Protein AF-A0A1F2T8G1-F1 (afdb_monomer)

Radius of gyration: 22.56 Å; Cα contacts (8 Å, |Δi|>4): 15; chains: 1; bounding box: 48×30×48 Å

Secondary structure (DSSP, 8-state):
----------HHHHHHHHHHHHHHT--HHHHHHHHHHHHHHHHHHHHHHHHHHHHHHHH---GGGHHHHHHHHHHHGGG-

Sequence (80 aa):
MGTDKNVQLADDVLALLKQRAAAEGMSIDEAATE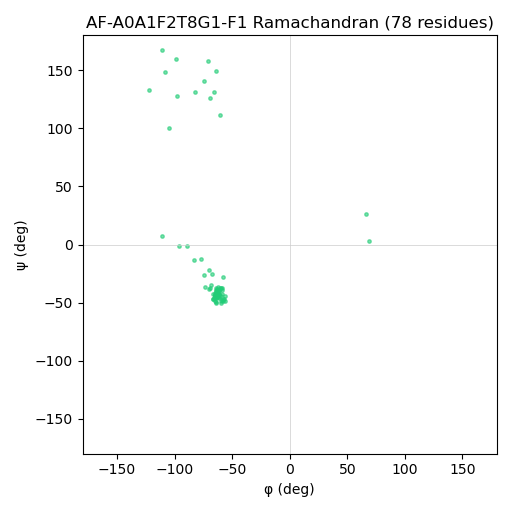AVRIGLEERRWRQLLSAGSKYGRESGYTDADVESLIQSFRIENRGR

pLDDT: mean 87.68, std 10.99, range [36.53, 97.94]

Solvent-accessible surface area (backbone atoms only — not comparable to full-atom values): 4835 Å² total; per-residue (Å²): 133,84,77,89,82,86,77,91,69,58,71,69,58,50,51,52,44,48,51,49,9,64,76,71,74,45,52,59,67,56,44,48,54,51,53,52,51,51,57,62,47,46,56,54,51,53,49,50,51,52,50,51,55,49,49,49,65,72,66,70,68,53,84,84,46,49,65,58,51,54,51,52,52,53,60,65,59,71,80,112

Mean predicted aligned error: 10.24 Å

Structure (mmCIF, N/CA/C/O backbone):
data_AF-A0A1F2T8G1-F1
#
_entry.id   AF-A0A1F2T8G1-F1
#
loop_
_atom_site.group_PDB
_atom_site.id
_atom_site.type_symbol
_atom_site.label_atom_id
_atom_site.label_alt_id
_atom_site.label_comp_id
_atom_site.label_asym_id
_atom_site.label_entity_id
_atom_site.label_seq_id
_atom_site.pdbx_PDB_ins_code
_atom_site.Cartn_x
_atom_site.Cartn_y
_atom_site.Cartn_z
_atom_site.occupancy
_atom_site.B_iso_or_equiv
_atom_site.auth_seq_id
_atom_site.auth_comp_id
_atom_site.auth_asym_id
_atom_site.auth_atom_id
_atom_site.pdbx_PDB_model_num
ATOM 1 N N . MET A 1 1 ? -7.655 23.667 16.709 1.00 36.53 1 MET A N 1
ATOM 2 C CA . MET A 1 1 ? -8.710 22.640 16.820 1.00 36.53 1 MET A CA 1
ATOM 3 C C . MET A 1 1 ? -8.586 21.749 15.602 1.00 36.53 1 MET A C 1
ATOM 5 O O . MET A 1 1 ? -8.776 22.242 14.496 1.00 36.53 1 MET A O 1
ATOM 9 N N . GLY A 1 2 ? -8.115 20.514 15.782 1.00 47.84 2 GLY A N 1
ATOM 10 C CA . GLY A 1 2 ? -8.088 19.540 14.691 1.00 47.84 2 GLY A CA 1
ATOM 11 C C . GLY A 1 2 ? -9.525 19.210 14.314 1.00 47.84 2 GLY A C 1
ATOM 12 O O . GLY A 1 2 ? -10.353 19.024 15.197 1.00 47.84 2 GLY A O 1
ATOM 13 N N . THR A 1 3 ? -9.847 19.244 13.029 1.00 58.38 3 THR A N 1
ATOM 14 C CA . THR A 1 3 ? -11.155 18.809 12.551 1.00 58.38 3 THR A CA 1
ATOM 15 C C . THR A 1 3 ? -11.256 17.298 12.721 1.00 58.38 3 THR A C 1
ATOM 17 O O . THR A 1 3 ? -10.378 16.581 12.240 1.00 58.38 3 THR A O 1
ATOM 20 N N . ASP A 1 4 ? -12.301 16.819 13.395 1.00 66.94 4 ASP A N 1
ATOM 21 C CA . ASP A 1 4 ? -12.607 15.390 13.461 1.00 66.94 4 ASP A CA 1
ATOM 22 C C . ASP A 1 4 ? -12.855 14.884 12.035 1.00 66.94 4 ASP A C 1
ATOM 24 O O . ASP A 1 4 ? -13.806 15.288 11.360 1.00 66.94 4 ASP A O 1
ATOM 28 N N . LYS A 1 5 ? -11.944 14.048 11.536 1.00 76.00 5 LYS A N 1
ATOM 29 C CA . LYS A 1 5 ? -12.018 13.451 10.201 1.00 76.00 5 LYS A CA 1
ATOM 30 C C . LYS A 1 5 ? -12.428 11.996 10.357 1.00 76.00 5 LYS A C 1
ATOM 32 O O . LYS A 1 5 ? -11.588 11.151 10.639 1.00 76.00 5 LYS A O 1
ATOM 37 N N . ASN A 1 6 ? -13.707 11.714 10.137 1.00 84.31 6 ASN A N 1
ATOM 38 C CA . ASN A 1 6 ? -14.239 10.357 10.198 1.00 84.31 6 ASN A CA 1
ATOM 39 C C . ASN A 1 6 ? -14.346 9.760 8.791 1.00 84.31 6 ASN A C 1
ATOM 41 O O . ASN A 1 6 ? -14.946 10.359 7.898 1.00 84.31 6 ASN A O 1
ATOM 45 N N . VAL A 1 7 ? -13.782 8.567 8.607 1.00 85.81 7 VAL A N 1
ATOM 46 C CA . VAL A 1 7 ? -13.916 7.753 7.391 1.00 85.81 7 VAL A CA 1
ATOM 47 C C . VAL A 1 7 ? -14.498 6.408 7.796 1.00 85.81 7 VAL A C 1
ATOM 49 O O . VAL A 1 7 ? -14.050 5.807 8.770 1.00 85.81 7 VAL A O 1
ATOM 52 N N . GLN A 1 8 ? -15.504 5.936 7.064 1.00 92.00 8 GLN A N 1
ATOM 53 C CA . GLN A 1 8 ? -16.050 4.602 7.289 1.00 92.00 8 GLN A CA 1
ATOM 54 C C . GLN A 1 8 ? -15.196 3.559 6.572 1.00 92.00 8 GLN A C 1
ATOM 56 O O . GLN A 1 8 ? -14.873 3.709 5.393 1.00 92.00 8 GLN A O 1
ATOM 61 N N . LEU A 1 9 ? -14.836 2.508 7.304 1.00 92.38 9 LEU A N 1
ATOM 62 C CA . LEU A 1 9 ? -14.130 1.342 6.790 1.00 92.38 9 LEU A CA 1
ATOM 63 C C . LEU A 1 9 ? -15.095 0.161 6.748 1.00 92.38 9 LEU A C 1
ATOM 65 O O . LEU A 1 9 ? -15.987 0.063 7.589 1.00 92.38 9 LEU A O 1
ATOM 69 N N . ALA A 1 10 ? -14.895 -0.735 5.786 1.00 97.00 10 ALA A N 1
ATOM 70 C CA . ALA A 1 10 ? -15.557 -2.030 5.810 1.00 97.00 10 ALA A CA 1
ATOM 71 C C . ALA A 1 10 ? -15.094 -2.839 7.038 1.00 97.00 10 ALA A C 1
ATOM 73 O O . ALA A 1 10 ? -13.964 -2.671 7.512 1.00 97.00 10 ALA A O 1
ATOM 74 N N . ASP A 1 11 ? -15.971 -3.692 7.569 1.00 96.50 11 ASP A N 1
ATOM 75 C CA . ASP A 1 11 ? -15.732 -4.410 8.829 1.00 96.50 11 ASP A CA 1
ATOM 76 C C . ASP A 1 11 ? -14.490 -5.309 8.773 1.00 96.50 11 ASP A C 1
ATOM 78 O O . ASP A 1 11 ? -13.729 -5.399 9.739 1.00 96.50 11 ASP A O 1
ATOM 82 N N . ASP A 1 12 ? -14.253 -5.939 7.623 1.00 97.38 12 ASP A N 1
ATOM 83 C CA . ASP A 1 12 ? -13.080 -6.767 7.350 1.00 97.38 12 ASP A CA 1
ATOM 84 C C . ASP A 1 12 ? -11.783 -5.944 7.371 1.00 97.38 12 ASP A C 1
ATOM 86 O O . ASP A 1 12 ? -10.803 -6.333 8.012 1.00 97.38 12 ASP A O 1
ATOM 90 N N . VAL A 1 13 ? -11.792 -4.760 6.755 1.00 96.31 13 VAL A N 1
ATOM 91 C CA . VAL A 1 13 ? -10.656 -3.828 6.762 1.00 96.31 13 VAL A CA 1
ATOM 92 C C . VAL A 1 13 ? -10.376 -3.324 8.176 1.00 96.31 13 VAL A C 1
ATOM 94 O O . VAL A 1 13 ? -9.221 -3.289 8.602 1.00 96.31 13 VAL A O 1
ATOM 97 N N . LEU A 1 14 ? -11.417 -2.977 8.937 1.00 96.62 14 LEU A N 1
ATOM 98 C CA . LEU A 1 14 ? -11.269 -2.553 10.329 1.00 96.62 14 LEU A CA 1
ATOM 99 C C . LEU A 1 14 ? -10.707 -3.679 11.212 1.00 96.62 14 LEU A C 1
ATOM 101 O O . LEU A 1 14 ? -9.895 -3.415 12.101 1.00 96.62 14 LEU A O 1
ATOM 105 N N . ALA A 1 15 ? -11.113 -4.930 10.980 1.00 97.31 15 ALA A N 1
ATOM 106 C CA . ALA A 1 15 ? -10.590 -6.084 11.706 1.00 97.31 15 ALA A CA 1
ATOM 107 C C . ALA A 1 15 ? -9.092 -6.297 11.438 1.00 97.31 15 ALA A C 1
ATOM 109 O O . ALA A 1 15 ? -8.319 -6.459 12.386 1.00 97.31 15 ALA A O 1
ATOM 110 N N . LEU A 1 16 ? -8.669 -6.227 10.171 1.00 96.94 16 LEU A N 1
ATOM 111 C CA . LEU A 1 16 ? -7.255 -6.309 9.788 1.00 96.94 16 LEU A CA 1
ATOM 112 C C . LEU A 1 16 ? -6.437 -5.166 10.394 1.00 96.94 16 LEU A C 1
ATOM 114 O O . LEU A 1 16 ? -5.348 -5.386 10.924 1.00 96.94 16 LEU A O 1
ATOM 118 N N . LEU A 1 17 ? -6.986 -3.951 10.376 1.00 96.81 17 LEU A N 1
ATOM 119 C CA . LEU A 1 17 ? -6.338 -2.782 10.955 1.00 96.81 17 LEU A CA 1
ATOM 120 C C . LEU A 1 17 ? -6.109 -2.941 12.465 1.00 96.81 17 LEU A C 1
ATOM 122 O O . LEU A 1 17 ? -5.020 -2.652 12.958 1.00 96.81 17 LEU A O 1
ATOM 126 N N . LYS A 1 18 ? -7.109 -3.450 13.195 1.00 97.38 18 LYS A N 1
ATOM 127 C CA . LYS A 1 18 ? -7.000 -3.743 14.633 1.00 97.38 18 LYS A CA 1
ATOM 128 C C . LYS A 1 18 ? -5.949 -4.810 14.928 1.00 97.38 18 LYS A C 1
ATOM 130 O O . LYS A 1 18 ? -5.193 -4.656 15.883 1.00 97.38 18 LYS A O 1
ATOM 135 N N . GLN A 1 19 ? -5.888 -5.872 14.120 1.00 97.75 19 GLN A N 1
ATOM 136 C CA . GLN A 1 19 ? -4.858 -6.906 14.264 1.00 97.75 19 GLN A CA 1
ATOM 137 C C . GLN A 1 19 ? -3.456 -6.333 14.063 1.00 97.75 19 GLN A C 1
ATOM 139 O O . GLN A 1 19 ? -2.574 -6.592 14.879 1.00 97.75 19 GLN A O 1
ATOM 144 N N . ARG A 1 20 ? -3.267 -5.518 13.019 1.00 97.06 20 ARG A N 1
ATOM 145 C CA . ARG A 1 20 ? -1.992 -4.849 12.746 1.00 97.06 20 ARG A CA 1
ATOM 146 C C . ARG A 1 20 ? -1.574 -3.944 13.904 1.00 97.06 20 ARG A C 1
ATOM 148 O O . ARG A 1 20 ? -0.463 -4.074 14.403 1.00 97.06 20 ARG A O 1
ATOM 155 N N . ALA A 1 21 ? -2.482 -3.082 14.363 1.00 97.69 21 ALA A N 1
ATOM 156 C CA . ALA A 1 21 ? -2.227 -2.174 15.477 1.00 97.69 21 ALA A CA 1
ATOM 157 C C . ALA A 1 21 ? -1.792 -2.935 16.742 1.00 97.69 21 ALA A C 1
ATOM 159 O O . ALA A 1 21 ? -0.797 -2.581 17.368 1.00 97.69 21 ALA A O 1
ATOM 160 N N . ALA A 1 22 ? -2.476 -4.037 17.067 1.00 97.94 22 ALA A N 1
ATOM 161 C CA . ALA A 1 22 ? -2.116 -4.887 18.198 1.00 97.94 22 ALA A CA 1
ATOM 162 C C . ALA A 1 22 ? -0.743 -5.563 18.030 1.00 97.94 22 ALA A C 1
ATOM 164 O O . ALA A 1 22 ? 0.021 -5.629 18.990 1.00 97.94 22 ALA A O 1
ATOM 165 N N . ALA A 1 23 ? -0.422 -6.052 16.829 1.00 97.81 23 ALA A N 1
ATOM 166 C CA . ALA A 1 23 ? 0.852 -6.712 16.544 1.00 97.81 23 ALA A CA 1
ATOM 167 C C . ALA A 1 23 ? 2.048 -5.744 16.588 1.00 97.81 23 ALA A C 1
ATOM 169 O O . ALA A 1 23 ? 3.134 -6.129 17.017 1.00 97.81 23 ALA A O 1
ATOM 170 N N . GLU A 1 24 ? 1.844 -4.497 16.163 1.00 96.25 24 GLU A N 1
ATOM 171 C CA . GLU A 1 24 ? 2.888 -3.469 16.071 1.00 96.25 24 GLU A CA 1
ATOM 172 C C . GLU A 1 24 ? 2.939 -2.549 17.306 1.00 96.25 24 GLU A C 1
ATOM 174 O O . GLU A 1 24 ? 3.789 -1.665 17.382 1.00 96.25 24 GLU A O 1
ATOM 179 N N . GLY A 1 25 ? 2.056 -2.752 18.292 1.00 97.31 25 GLY A N 1
ATOM 180 C CA . GLY A 1 25 ? 1.982 -1.911 19.493 1.00 97.31 25 GLY A CA 1
ATOM 181 C C . GLY A 1 25 ? 1.545 -0.470 19.208 1.00 97.31 25 GLY A C 1
ATOM 182 O O . GLY A 1 25 ? 1.900 0.437 19.958 1.00 97.31 25 GLY A O 1
ATOM 183 N N . MET A 1 26 ? 0.797 -0.260 18.124 1.00 96.00 26 MET A N 1
ATOM 184 C CA . MET A 1 26 ? 0.308 1.043 17.672 1.00 96.00 26 MET A CA 1
ATOM 185 C C . MET A 1 26 ? -1.140 1.279 18.107 1.00 96.00 26 MET A C 1
ATOM 187 O O . MET A 1 26 ? -1.907 0.342 18.349 1.00 96.00 26 MET A O 1
ATOM 191 N N . SER A 1 27 ? -1.561 2.543 18.130 1.00 96.69 27 SER A 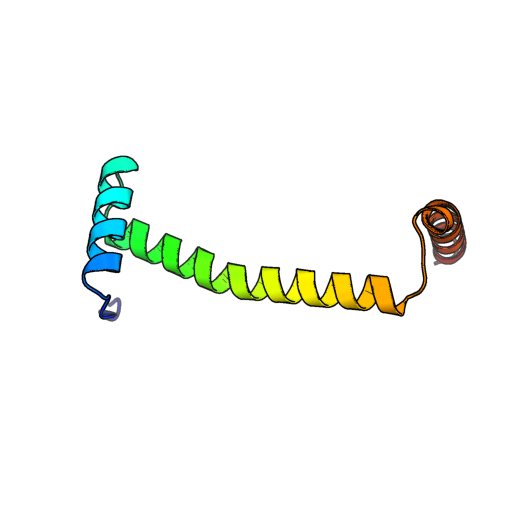N 1
ATOM 192 C CA . SER A 1 27 ? -2.989 2.864 18.143 1.00 96.69 27 SER A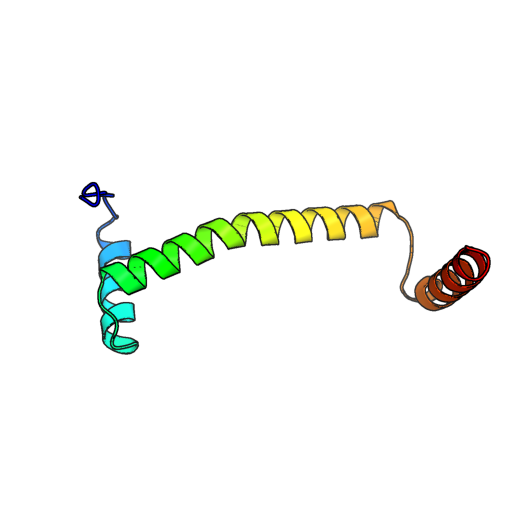 CA 1
ATOM 193 C C . SER A 1 27 ? -3.644 2.554 16.789 1.00 96.69 27 SER A C 1
ATOM 195 O O . SER A 1 27 ? -2.992 2.508 15.743 1.00 96.69 27 SER A O 1
ATOM 197 N N . ILE A 1 28 ? -4.967 2.365 16.795 1.00 94.69 28 ILE A N 1
ATOM 198 C CA . ILE A 1 28 ? -5.739 2.138 15.562 1.00 94.69 28 ILE A CA 1
ATOM 199 C C . ILE A 1 28 ? -5.596 3.335 14.606 1.00 94.69 28 ILE A C 1
ATOM 201 O O . ILE A 1 28 ? -5.474 3.133 13.399 1.00 94.69 28 ILE A O 1
ATOM 205 N N . ASP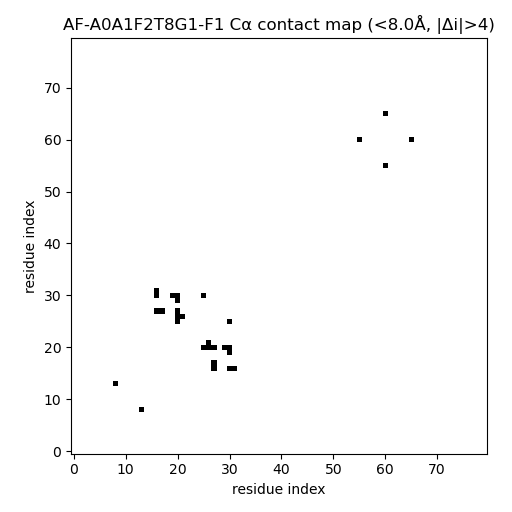 A 1 29 ? -5.557 4.561 15.132 1.00 93.25 29 ASP A N 1
ATOM 206 C CA . ASP A 1 29 ? -5.454 5.787 14.332 1.00 93.25 29 ASP A CA 1
ATOM 207 C C . ASP A 1 29 ? -4.076 5.949 13.674 1.00 93.25 29 ASP A C 1
ATOM 209 O O . ASP A 1 29 ? -3.982 6.383 12.520 1.00 93.25 29 ASP A O 1
ATOM 213 N N . GLU A 1 30 ? -3.001 5.573 14.372 1.00 95.06 30 GLU A N 1
ATOM 214 C CA . GLU A 1 30 ?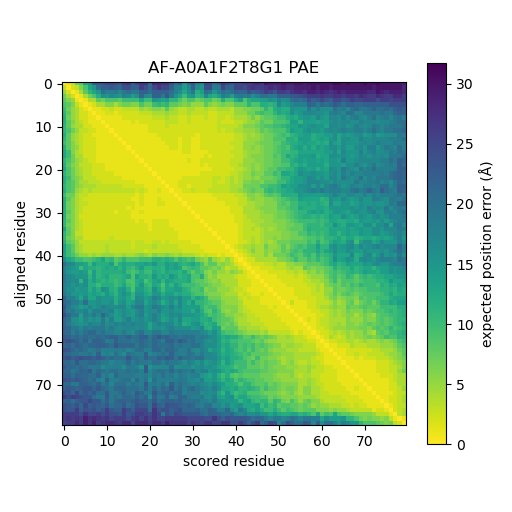 -1.645 5.543 13.809 1.00 95.06 30 GLU A CA 1
ATOM 215 C C . GLU A 1 30 ? -1.554 4.518 12.679 1.00 95.06 30 GLU A C 1
ATOM 217 O O . GLU A 1 30 ? -1.165 4.870 11.561 1.00 95.06 30 GLU A O 1
ATOM 222 N N . ALA A 1 31 ? -2.018 3.289 12.930 1.00 96.00 31 ALA A N 1
ATOM 223 C CA . ALA A 1 31 ? -2.057 2.238 11.920 1.00 96.00 31 ALA A CA 1
ATOM 224 C C . ALA A 1 31 ? -2.907 2.652 10.703 1.00 96.00 31 ALA A C 1
ATOM 226 O O . ALA A 1 31 ? -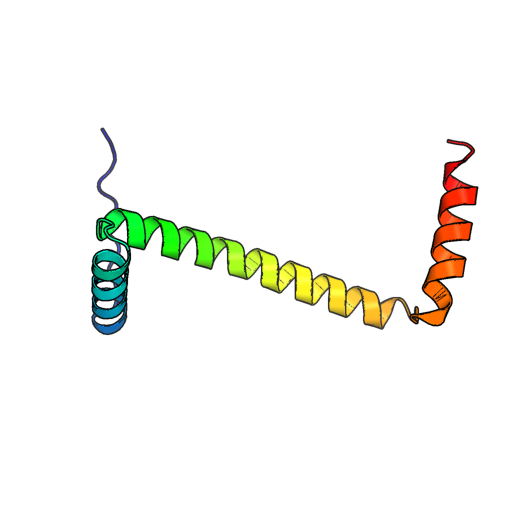2.526 2.380 9.560 1.00 96.00 31 ALA A O 1
ATOM 227 N N . ALA A 1 32 ? -4.038 3.340 10.925 1.00 94.81 32 ALA A N 1
ATOM 228 C CA . ALA A 1 32 ? -4.909 3.839 9.859 1.00 94.81 32 ALA A CA 1
ATOM 229 C C . ALA A 1 32 ? -4.195 4.893 9.013 1.00 94.81 32 ALA A C 1
ATOM 231 O O . ALA A 1 32 ? -4.185 4.818 7.783 1.00 94.81 32 ALA A O 1
ATOM 232 N N . THR A 1 33 ? -3.579 5.871 9.678 1.00 94.31 33 THR A N 1
ATOM 233 C CA . THR A 1 33 ? -2.865 6.972 9.028 1.00 94.31 33 THR A CA 1
ATOM 234 C C . THR A 1 33 ? -1.726 6.447 8.166 1.00 94.31 33 THR A C 1
ATOM 236 O O . THR A 1 33 ? -1.557 6.883 7.024 1.00 94.31 33 THR A O 1
ATOM 239 N N . GLU A 1 34 ? -0.955 5.497 8.688 1.00 94.88 34 GLU A N 1
ATOM 240 C CA . GLU A 1 34 ? 0.153 4.896 7.959 1.00 94.88 34 GLU A CA 1
ATOM 241 C C . GLU A 1 34 ? -0.333 4.071 6.761 1.00 94.88 34 GLU A C 1
ATOM 243 O O . GLU A 1 34 ? 0.151 4.272 5.647 1.00 94.88 34 GLU A O 1
ATOM 248 N N . ALA A 1 35 ? -1.342 3.212 6.950 1.00 93.81 35 ALA A N 1
ATOM 249 C CA . ALA A 1 35 ? -1.911 2.408 5.869 1.00 93.81 35 ALA A CA 1
ATOM 250 C C . ALA A 1 35 ? -2.454 3.281 4.723 1.00 93.81 35 ALA A C 1
ATOM 252 O O . ALA A 1 35 ? -2.202 2.999 3.549 1.00 93.81 35 ALA A O 1
ATOM 253 N N . VAL A 1 36 ? -3.145 4.379 5.051 1.00 92.56 36 VAL A N 1
ATOM 254 C CA . VAL A 1 36 ? -3.643 5.338 4.054 1.00 92.56 36 VAL A CA 1
ATOM 255 C C . VAL A 1 36 ? -2.489 6.024 3.322 1.00 92.56 36 VAL A C 1
ATOM 257 O O . VAL A 1 36 ? -2.536 6.128 2.098 1.00 92.56 36 VAL A O 1
ATOM 260 N N . ARG A 1 37 ? -1.435 6.463 4.025 1.00 92.88 37 ARG A N 1
ATOM 261 C CA . ARG A 1 37 ? -0.254 7.071 3.381 1.00 92.88 37 ARG A CA 1
ATOM 262 C C . ARG A 1 37 ? 0.409 6.112 2.399 1.00 92.88 37 ARG A C 1
ATOM 264 O O . ARG A 1 37 ? 0.617 6.492 1.249 1.00 92.88 37 ARG A O 1
ATOM 271 N N . ILE A 1 38 ? 0.657 4.872 2.821 1.00 91.38 38 ILE A N 1
ATOM 272 C CA . ILE A 1 38 ? 1.248 3.837 1.965 1.00 91.38 38 ILE A CA 1
ATOM 273 C C . ILE A 1 38 ? 0.378 3.621 0.724 1.00 91.38 38 ILE A C 1
ATOM 275 O O . ILE A 1 38 ? 0.891 3.674 -0.391 1.00 91.38 38 ILE A O 1
ATOM 279 N N . GLY A 1 39 ? -0.938 3.454 0.884 1.00 88.38 39 GLY A N 1
ATOM 280 C CA . GLY A 1 39 ? -1.848 3.249 -0.247 1.00 88.38 39 GLY A CA 1
ATOM 281 C C . GLY A 1 39 ? -1.898 4.432 -1.224 1.00 88.38 39 GLY A C 1
ATOM 282 O O . GLY A 1 39 ? -1.977 4.239 -2.441 1.00 88.38 39 GLY A O 1
ATOM 283 N N . LEU A 1 40 ? -1.811 5.667 -0.717 1.00 87.38 40 LEU A N 1
ATOM 284 C CA . LEU A 1 40 ? -1.751 6.873 -1.550 1.00 87.38 40 LEU A CA 1
ATOM 285 C C . LEU A 1 40 ? -0.425 6.981 -2.318 1.00 87.38 40 LEU A C 1
ATOM 287 O O . LEU A 1 40 ? -0.420 7.391 -3.482 1.00 87.38 40 LEU A O 1
ATOM 291 N N . GLU A 1 41 ? 0.688 6.581 -1.706 1.00 87.50 41 GLU A N 1
ATOM 292 C CA . GLU A 1 41 ? 1.996 6.540 -2.364 1.00 87.50 41 GLU A CA 1
ATOM 293 C C . GLU A 1 41 ? 2.108 5.387 -3.370 1.00 87.50 41 GLU A C 1
ATOM 295 O O . GLU A 1 41 ? 2.683 5.555 -4.446 1.00 87.50 41 GLU A O 1
ATOM 300 N N . GLU A 1 42 ? 1.513 4.231 -3.082 1.00 84.12 42 GLU A N 1
ATOM 301 C CA . GLU A 1 42 ? 1.587 3.033 -3.921 1.00 84.12 42 GLU A CA 1
ATOM 302 C C . GLU A 1 42 ? 1.052 3.287 -5.339 1.00 84.12 42 GLU A C 1
ATOM 304 O O . GLU A 1 42 ? 1.626 2.816 -6.324 1.00 84.12 42 GLU A O 1
ATOM 309 N N . ARG A 1 43 ? -0.015 4.086 -5.483 1.00 75.12 43 ARG A N 1
ATOM 310 C CA . ARG A 1 43 ? -0.536 4.466 -6.807 1.00 75.12 43 ARG A CA 1
ATOM 311 C C . ARG A 1 43 ? 0.498 5.261 -7.609 1.00 75.12 43 ARG A C 1
ATOM 313 O O . ARG A 1 43 ? 0.632 5.039 -8.813 1.00 75.12 43 ARG A O 1
ATOM 320 N N . ARG A 1 44 ? 1.240 6.156 -6.955 1.00 78.75 44 ARG A N 1
ATOM 321 C CA . ARG A 1 44 ? 2.308 6.942 -7.586 1.00 78.75 44 ARG A CA 1
ATOM 322 C C . ARG A 1 44 ? 3.467 6.040 -8.015 1.00 78.75 44 ARG A C 1
ATOM 324 O O . ARG A 1 44 ? 3.946 6.171 -9.140 1.00 78.75 44 ARG A O 1
ATOM 331 N N . TRP A 1 45 ? 3.859 5.086 -7.172 1.00 81.00 45 TRP A N 1
ATOM 332 C CA . TRP A 1 45 ? 4.890 4.097 -7.503 1.00 81.00 45 TRP A CA 1
ATOM 333 C C . TRP A 1 45 ? 4.482 3.198 -8.672 1.00 81.00 45 TRP A C 1
ATOM 335 O O . TRP A 1 45 ? 5.252 3.029 -9.616 1.00 81.00 45 TRP A O 1
ATOM 345 N N . ARG A 1 46 ? 3.243 2.693 -8.679 1.00 83.38 46 ARG A N 1
ATOM 346 C CA . ARG A 1 46 ? 2.709 1.886 -9.789 1.00 83.38 46 ARG A CA 1
ATOM 347 C C . ARG A 1 46 ? 2.673 2.660 -11.108 1.00 83.38 46 ARG A C 1
ATOM 349 O O . ARG A 1 46 ? 3.014 2.103 -12.150 1.00 83.38 46 ARG A O 1
ATOM 356 N N . GLN A 1 47 ? 2.318 3.944 -11.077 1.00 85.31 47 GLN A N 1
ATOM 357 C CA . GLN A 1 47 ? 2.371 4.800 -12.266 1.00 85.31 47 GLN A CA 1
ATOM 358 C C . GLN A 1 47 ? 3.801 5.010 -12.767 1.00 85.31 47 GLN A C 1
ATOM 360 O O . GLN A 1 47 ? 4.037 4.894 -13.968 1.00 85.31 47 GLN A O 1
ATOM 365 N N . LEU A 1 48 ? 4.755 5.261 -11.866 1.00 88.00 48 LEU A N 1
ATOM 366 C CA . LEU A 1 48 ? 6.165 5.423 -12.223 1.00 88.00 48 LEU A CA 1
ATOM 367 C C . LEU A 1 48 ? 6.740 4.145 -12.854 1.00 88.00 48 LEU A C 1
ATOM 369 O O . LEU A 1 48 ? 7.383 4.2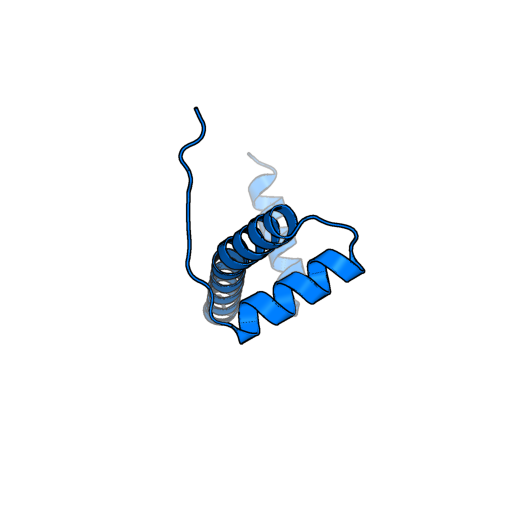16 -13.899 1.00 88.00 48 LEU A O 1
ATOM 373 N N . LEU A 1 49 ? 6.435 2.975 -12.286 1.00 88.12 49 LEU A N 1
ATOM 374 C CA . LEU A 1 49 ? 6.838 1.679 -12.843 1.00 88.12 49 LEU A CA 1
ATOM 375 C C . LEU A 1 49 ? 6.211 1.417 -14.216 1.00 88.12 49 LEU A C 1
ATOM 377 O O . LEU A 1 49 ? 6.898 0.969 -15.137 1.00 88.12 49 LEU A O 1
ATOM 381 N N . SER A 1 50 ? 4.922 1.726 -14.378 1.00 89.50 50 SER A N 1
ATOM 382 C CA . SER A 1 50 ? 4.236 1.599 -15.667 1.00 89.50 50 SER A CA 1
ATO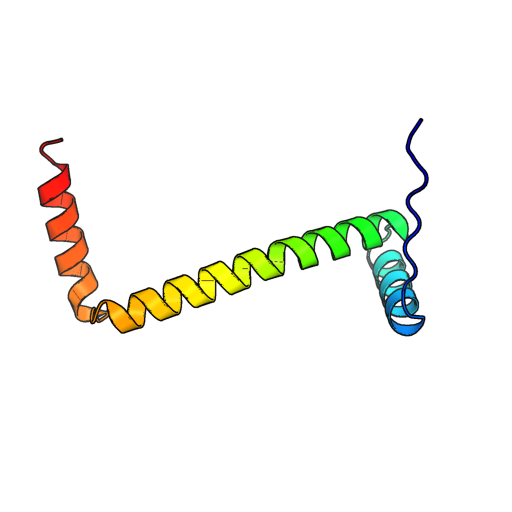M 383 C C . SER A 1 50 ? 4.846 2.524 -16.721 1.00 89.50 50 SER A C 1
ATOM 385 O O . SER A 1 50 ? 5.031 2.108 -17.865 1.00 89.50 50 SER A O 1
ATOM 387 N N . ALA A 1 51 ? 5.160 3.767 -16.350 1.00 87.62 51 ALA A N 1
ATOM 388 C CA . ALA A 1 51 ? 5.776 4.741 -17.240 1.00 87.62 51 ALA A CA 1
ATOM 389 C C . ALA A 1 51 ? 7.197 4.317 -17.640 1.00 87.62 51 ALA A C 1
ATOM 391 O O . ALA A 1 51 ? 7.508 4.306 -18.827 1.00 87.62 51 ALA A O 1
ATOM 392 N N . GLY A 1 52 ? 8.025 3.885 -16.683 1.00 87.25 52 GLY A N 1
ATOM 393 C CA . GLY A 1 52 ? 9.378 3.390 -16.950 1.00 87.25 52 GLY A CA 1
ATOM 394 C C . GLY A 1 52 ? 9.387 2.132 -17.820 1.00 87.25 52 GLY A C 1
ATOM 395 O O . GLY A 1 52 ? 10.143 2.053 -18.782 1.00 87.25 52 GLY A O 1
ATOM 396 N N . SER A 1 53 ? 8.481 1.185 -17.556 1.00 85.69 53 SER A N 1
ATOM 397 C CA . SER A 1 53 ? 8.342 -0.028 -18.376 1.00 85.69 53 SER A CA 1
ATOM 398 C C . SER A 1 53 ? 7.900 0.287 -19.804 1.00 85.69 53 SER A C 1
ATOM 400 O O . SER A 1 53 ? 8.367 -0.339 -20.754 1.00 85.69 53 SER A O 1
ATOM 402 N N . LYS A 1 54 ? 6.985 1.251 -19.970 1.00 90.38 54 LYS A N 1
ATOM 403 C CA . LYS A 1 54 ? 6.561 1.726 -21.290 1.00 90.38 54 LYS A CA 1
ATOM 404 C C . LYS A 1 54 ? 7.729 2.386 -22.025 1.00 90.38 54 LYS A C 1
ATOM 406 O O . LYS A 1 54 ? 8.012 1.991 -23.149 1.00 90.38 54 LYS A O 1
ATOM 411 N N . TYR A 1 55 ? 8.427 3.308 -21.364 1.00 88.19 55 TYR A N 1
ATOM 412 C CA . TYR A 1 55 ? 9.598 3.985 -21.913 1.00 88.19 55 TYR A CA 1
ATOM 413 C C . TYR A 1 55 ? 10.682 2.991 -22.341 1.00 88.19 55 TYR A C 1
ATOM 415 O O . TYR A 1 55 ? 11.158 3.070 -23.466 1.00 88.19 55 TYR A O 1
ATOM 423 N N . GLY A 1 56 ? 11.016 2.007 -21.498 1.00 84.62 56 GLY A N 1
ATOM 424 C CA . GLY A 1 56 ? 12.005 0.980 -21.829 1.00 84.62 56 GLY A CA 1
ATOM 425 C C . GLY A 1 56 ? 11.650 0.235 -23.117 1.00 84.62 56 GLY A C 1
ATOM 426 O O . GLY A 1 56 ? 12.469 0.173 -24.030 1.00 84.62 56 GLY A O 1
ATOM 427 N N . ARG A 1 57 ? 10.397 -0.227 -23.247 1.00 84.69 57 ARG A N 1
ATOM 428 C CA . ARG A 1 57 ? 9.921 -0.894 -24.473 1.00 84.69 57 ARG A CA 1
ATOM 429 C C . ARG A 1 57 ? 9.962 0.009 -25.705 1.00 84.69 57 ARG A C 1
ATOM 431 O O . ARG A 1 57 ? 10.352 -0.452 -26.770 1.00 84.69 57 ARG A O 1
ATOM 438 N N . GLU A 1 58 ? 9.535 1.263 -25.575 1.00 90.81 58 GLU A N 1
ATOM 439 C CA . GLU A 1 58 ? 9.469 2.213 -26.696 1.00 90.81 58 GLU A CA 1
ATOM 440 C C . GLU A 1 58 ? 10.845 2.742 -27.112 1.00 90.81 58 GLU A C 1
ATOM 442 O O . GLU A 1 58 ? 11.035 3.096 -28.271 1.00 90.81 58 GLU A O 1
ATOM 447 N N . SER A 1 59 ? 11.812 2.768 -26.194 1.00 85.19 59 SER A N 1
ATOM 448 C CA . SER A 1 59 ? 13.165 3.258 -26.466 1.00 85.19 59 SER A CA 1
ATOM 449 C C . SER A 1 59 ? 13.979 2.337 -27.378 1.00 85.19 59 SER A C 1
ATOM 451 O O . SER A 1 59 ? 14.940 2.787 -27.995 1.00 85.19 59 SER A O 1
ATOM 453 N N . GLY A 1 60 ? 13.607 1.053 -27.465 1.00 86.06 60 GLY A N 1
ATOM 454 C CA . GLY A 1 60 ? 14.309 0.054 -28.273 1.00 86.06 60 GLY A CA 1
ATOM 455 C C . GLY A 1 60 ? 15.704 -0.316 -27.759 1.00 86.06 60 GLY A C 1
ATOM 456 O O . GLY A 1 60 ? 16.374 -1.122 -28.397 1.00 86.06 60 GLY A O 1
ATOM 457 N N . TYR A 1 61 ? 16.131 0.241 -26.621 1.00 83.94 61 TYR A N 1
ATOM 458 C CA . TYR A 1 61 ? 17.405 -0.086 -25.996 1.00 83.94 61 TYR A CA 1
ATOM 459 C C . TYR A 1 61 ? 17.358 -1.451 -25.320 1.00 83.94 61 TYR A C 1
ATOM 461 O O . TYR A 1 61 ? 16.382 -1.824 -24.664 1.00 83.94 61 TYR A O 1
ATOM 469 N N . THR A 1 62 ? 18.457 -2.175 -25.460 1.00 86.69 62 THR A N 1
ATOM 470 C CA . THR A 1 62 ? 18.712 -3.457 -24.817 1.00 86.69 62 THR A CA 1
ATOM 471 C C . THR A 1 62 ? 19.805 -3.311 -23.764 1.00 86.69 62 THR A C 1
ATOM 473 O O . THR A 1 62 ? 20.541 -2.323 -23.740 1.00 86.69 62 THR A O 1
ATOM 476 N N . ASP A 1 63 ? 19.966 -4.322 -22.912 1.00 84.50 63 ASP A N 1
ATOM 477 C CA . ASP A 1 63 ? 21.031 -4.335 -21.901 1.00 84.50 63 ASP A CA 1
ATOM 478 C C . ASP A 1 63 ? 22.435 -4.202 -22.522 1.00 84.50 63 ASP A C 1
ATOM 480 O O . ASP A 1 63 ? 23.341 -3.644 -21.903 1.00 84.50 63 ASP A O 1
ATOM 484 N N . ALA A 1 64 ? 22.616 -4.652 -23.769 1.00 90.94 64 ALA A N 1
ATOM 485 C CA . ALA A 1 64 ? 23.875 -4.510 -24.499 1.00 90.94 64 ALA A CA 1
ATOM 486 C C . ALA A 1 64 ? 24.203 -3.046 -24.852 1.00 90.94 64 ALA A C 1
ATOM 488 O O . ALA A 1 64 ? 25.375 -2.693 -24.989 1.00 90.94 64 ALA A O 1
ATOM 489 N N . ASP A 1 65 ? 23.188 -2.185 -24.954 1.00 88.69 65 ASP A N 1
ATOM 490 C CA . ASP A 1 65 ? 23.345 -0.777 -25.326 1.00 88.69 65 ASP A CA 1
ATOM 491 C C . ASP A 1 65 ? 23.731 0.109 -24.130 1.00 88.69 65 ASP A C 1
ATOM 493 O O . ASP A 1 65 ? 24.166 1.249 -24.311 1.00 88.69 65 ASP A O 1
ATOM 497 N N . VAL A 1 66 ? 23.605 -0.411 -22.900 1.00 87.25 66 VAL A N 1
ATOM 498 C CA . VAL A 1 66 ? 23.773 0.344 -21.646 1.00 87.25 66 VAL A CA 1
ATOM 499 C C . VAL A 1 66 ? 25.158 0.977 -21.537 1.00 87.25 66 VAL A C 1
ATOM 501 O O . VAL A 1 66 ? 25.263 2.171 -21.251 1.00 87.25 66 VAL A O 1
ATOM 504 N N . GLU A 1 67 ? 26.224 0.217 -21.797 1.00 91.56 67 GLU A N 1
ATOM 505 C CA . GLU A 1 67 ? 27.591 0.744 -21.695 1.00 91.56 67 GLU A CA 1
ATOM 506 C C . GLU A 1 67 ? 27.816 1.860 -22.724 1.00 91.56 67 GLU A C 1
ATOM 508 O O . GLU A 1 67 ? 28.326 2.928 -22.383 1.00 91.56 67 GLU A O 1
ATOM 513 N N . SER A 1 68 ? 27.355 1.670 -23.965 1.00 90.00 68 SER A N 1
ATOM 514 C CA . SER A 1 68 ? 27.497 2.690 -25.009 1.00 90.00 68 SER A CA 1
ATOM 515 C C . SER A 1 68 ? 26.712 3.961 -24.680 1.00 90.00 68 SER A C 1
ATOM 517 O O . SER A 1 68 ? 27.222 5.058 -24.898 1.00 90.00 68 SER A O 1
ATOM 519 N N . LEU A 1 69 ? 25.498 3.840 -24.137 1.00 88.44 69 LEU A N 1
ATOM 520 C CA . LEU A 1 69 ? 24.677 4.972 -23.698 1.00 88.44 69 LEU A CA 1
ATOM 521 C C . LEU A 1 69 ? 25.360 5.784 -22.595 1.00 88.44 69 LEU A C 1
ATOM 523 O O . LEU A 1 69 ? 25.402 7.014 -22.666 1.00 88.44 69 LEU A O 1
ATOM 527 N N . ILE A 1 70 ? 25.930 5.104 -21.596 1.00 90.00 70 ILE A N 1
ATOM 528 C CA . ILE A 1 70 ? 26.647 5.749 -20.490 1.00 90.00 70 ILE A CA 1
ATOM 529 C C . ILE A 1 70 ? 27.861 6.520 -21.013 1.00 90.00 70 ILE A C 1
ATOM 531 O O . ILE A 1 70 ? 28.087 7.659 -20.595 1.00 90.00 70 ILE A O 1
ATOM 535 N N . GLN A 1 71 ? 28.640 5.926 -21.921 1.00 92.00 71 GLN A N 1
ATOM 536 C CA . GLN A 1 71 ? 29.809 6.593 -22.497 1.00 92.00 71 GLN A CA 1
ATOM 537 C C . GLN A 1 71 ? 29.401 7.815 -23.327 1.00 92.00 71 GLN A C 1
ATOM 539 O O . GLN A 1 71 ? 29.959 8.893 -23.124 1.00 92.00 71 GLN A O 1
ATOM 544 N N . SER A 1 72 ? 28.381 7.689 -24.181 1.00 88.62 72 SER A N 1
ATOM 545 C CA . SER A 1 72 ? 27.851 8.803 -24.978 1.00 88.62 72 SER A CA 1
ATOM 546 C C . SER A 1 72 ? 27.371 9.963 -24.101 1.00 88.62 72 SER A C 1
ATOM 548 O O . SER A 1 72 ? 27.774 11.104 -24.320 1.00 88.62 72 SER A O 1
ATOM 550 N N . PHE A 1 73 ? 26.602 9.678 -23.045 1.00 88.25 73 PHE A N 1
ATOM 551 C CA . PHE A 1 73 ? 26.123 10.696 -22.104 1.00 88.25 73 PHE A CA 1
ATOM 552 C C . PHE A 1 73 ? 27.266 11.383 -21.342 1.00 88.25 73 PHE A C 1
ATOM 554 O O . PHE A 1 73 ? 27.262 12.600 -21.151 1.00 88.25 73 PHE A O 1
ATOM 561 N N . ARG A 1 74 ? 28.274 10.616 -20.904 1.00 89.31 74 ARG A N 1
ATOM 562 C CA . ARG A 1 74 ? 29.460 11.160 -20.221 1.00 89.31 74 ARG A CA 1
ATOM 563 C C . ARG A 1 74 ? 30.283 12.066 -21.128 1.00 89.31 74 ARG A C 1
ATOM 565 O O . ARG A 1 74 ? 30.829 13.050 -20.639 1.00 89.31 74 ARG A O 1
ATOM 572 N N . ILE A 1 75 ? 30.395 11.729 -22.411 1.00 90.94 75 ILE A N 1
ATOM 573 C CA . ILE A 1 75 ? 31.075 12.562 -23.409 1.00 90.94 75 ILE A CA 1
ATOM 574 C C . ILE A 1 75 ? 30.289 13.860 -23.620 1.00 90.94 75 ILE 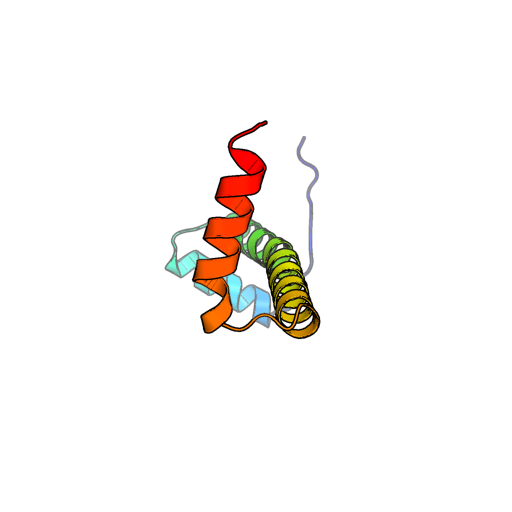A C 1
ATOM 576 O O . ILE A 1 75 ? 30.878 14.936 -23.552 1.00 90.94 75 ILE A O 1
ATOM 580 N N . GLU A 1 76 ? 28.970 13.766 -23.796 1.00 88.62 76 GLU A N 1
ATOM 581 C CA . GLU A 1 76 ? 28.087 14.917 -24.019 1.00 88.62 76 GLU A CA 1
ATOM 582 C C . GLU A 1 76 ? 28.093 15.905 -22.839 1.00 88.62 76 GLU A C 1
ATOM 584 O O . GLU A 1 76 ? 28.155 17.118 -23.038 1.00 88.62 76 GLU A O 1
ATOM 589 N N . ASN A 1 77 ? 28.114 15.402 -21.602 1.00 85.56 77 ASN A N 1
ATOM 590 C CA . ASN A 1 77 ? 28.106 16.234 -20.394 1.00 85.56 77 ASN A CA 1
ATOM 591 C C . ASN A 1 77 ? 29.490 16.653 -19.885 1.00 85.56 77 ASN A C 1
ATOM 593 O O . ASN A 1 77 ? 29.572 17.373 -18.896 1.00 85.56 77 ASN A O 1
ATOM 597 N N . ARG A 1 78 ? 30.586 16.241 -20.531 1.00 77.44 78 ARG A N 1
ATOM 598 C CA . ARG A 1 78 ? 31.942 16.673 -20.142 1.00 77.44 78 ARG A CA 1
ATOM 599 C C . ARG A 1 78 ? 32.289 18.094 -20.597 1.00 77.44 78 ARG A C 1
ATOM 601 O O . ARG A 1 78 ? 33.313 18.618 -20.170 1.00 77.44 78 ARG A O 1
ATOM 608 N N . GLY A 1 79 ? 31.481 18.675 -21.485 1.00 66.38 79 GLY A N 1
ATOM 609 C CA . GLY A 1 79 ? 31.667 20.018 -22.044 1.00 66.38 79 GLY A CA 1
ATOM 610 C C . GLY A 1 79 ? 30.632 21.057 -21.595 1.00 66.38 79 GLY A C 1
ATOM 611 O O . GLY A 1 79 ? 30.618 22.151 -22.155 1.00 66.38 79 GLY A O 1
ATOM 612 N N . ARG A 1 80 ? 29.762 20.716 -20.637 1.00 57.44 80 ARG A N 1
ATOM 613 C CA . ARG A 1 80 ? 28.837 21.634 -19.952 1.00 57.44 80 ARG A CA 1
ATOM 614 C C . ARG A 1 80 ? 29.330 21.906 -18.539 1.00 57.44 80 ARG A C 1
ATOM 616 O O . ARG A 1 80 ? 29.099 23.042 -18.076 1.00 57.44 80 ARG A O 1
#

Foldseek 3Di:
DDPPDDDDDDPVVLVVLVVVCVVVVHDSVVSVVVVVVCVVVVVVVVVVVVVVVVCVVVVPDDPVCVVVVVVVVCVVPVVD

Nearest PDB structures (foldseek):
  8uh7-assembly1_A  TM=3.103E-01  e=1.971E+00  Tequatrovirus